Protein AF-H0AA67-F1 (afdb_monomer_lite)

Foldseek 3Di:
DDWDADVVVRWIWDWFDAAPDIDTATDPDPKDKWAFQDWDDDPLWIWTATPVGDIDIDNDDDDHLWMWIDDPDIDIFHQDAQFWWAFRYDNRTLFIWGFHAWADPDVDATWTFIDGPVDIDIDGSSRIGGQPPHDRHD

pLDDT: mean 93.45, std 5.54, range [49.12, 98.31]

Secondary structure (DSSP, 8-state):
--EEEETTTTEEEEEEEETTEEEEEE-S---EEEEEEEEEEETTEEEEEETTS-EEEESS---TTPEEEESSSEEEE---TT-EEEE-SSTTTT-EEEEEEEE--TTSPPEEEEEETTEEEEEEGGGEEE-TT-----

Radius of gyration: 15.52 Å; chains: 1; bounding box: 48×30×40 Å

Structure (mmCIF, N/CA/C/O backbone):
data_AF-H0AA67-F1
#
_entry.id   AF-H0AA67-F1
#
loop_
_atom_site.group_PDB
_atom_site.id
_atom_site.type_symbol
_atom_site.label_atom_id
_atom_site.label_alt_id
_atom_site.label_comp_id
_atom_site.label_asym_id
_atom_site.label_entity_id
_atom_site.label_seq_id
_atom_site.pdbx_PDB_ins_code
_atom_site.Cartn_x
_atom_site.Cartn_y
_atom_site.Cartn_z
_atom_site.occupancy
_atom_site.B_iso_or_equiv
_atom_site.auth_seq_id
_atom_site.auth_comp_id
_atom_site.auth_asym_id
_atom_site.auth_atom_id
_atom_site.pdbx_PDB_model_num
ATOM 1 N N . MET A 1 1 ? -4.175 -5.731 -1.028 1.00 88.19 1 MET A N 1
ATOM 2 C CA . MET A 1 1 ? -5.302 -5.713 -0.087 1.00 88.19 1 MET A CA 1
ATOM 3 C C . MET A 1 1 ? -6.383 -6.585 -0.653 1.00 88.19 1 MET A C 1
ATOM 5 O O . MET A 1 1 ? -6.593 -6.552 -1.864 1.00 88.19 1 MET A O 1
ATOM 9 N N . ASP A 1 2 ? -7.017 -7.363 0.208 1.00 90.75 2 ASP A N 1
ATOM 10 C CA . ASP A 1 2 ? -7.976 -8.362 -0.233 1.00 90.75 2 ASP A CA 1
ATOM 11 C C . ASP A 1 2 ? -9.382 -7.767 -0.295 1.00 90.75 2 ASP A C 1
ATOM 13 O O . ASP A 1 2 ? -9.757 -6.926 0.528 1.00 90.75 2 ASP A O 1
ATOM 17 N N . LEU A 1 3 ? -10.131 -8.227 -1.294 1.00 92.94 3 LEU A N 1
ATOM 18 C CA . LEU A 1 3 ? -11.557 -8.001 -1.456 1.00 92.94 3 LEU A CA 1
ATOM 19 C C . LEU A 1 3 ? -12.253 -9.345 -1.226 1.00 92.94 3 LEU A C 1
ATOM 21 O O . LEU A 1 3 ? -11.855 -10.357 -1.808 1.00 92.94 3 LEU A O 1
ATOM 25 N N . VAL A 1 4 ? -13.254 -9.361 -0.354 1.00 94.06 4 VAL A N 1
ATOM 26 C CA . VAL A 1 4 ? -14.056 -10.542 -0.032 1.00 94.06 4 VAL A CA 1
ATOM 27 C C . VAL A 1 4 ? -15.491 -10.269 -0.450 1.00 94.06 4 VAL A C 1
ATOM 29 O O . VAL A 1 4 ? -16.109 -9.345 0.065 1.00 94.06 4 VAL A O 1
ATOM 32 N N . GLU A 1 5 ? -16.014 -11.088 -1.355 1.00 93.94 5 GLU A N 1
ATOM 33 C CA . GLU A 1 5 ? -17.381 -10.981 -1.867 1.00 93.94 5 GLU A CA 1
ATOM 34 C C . GLU A 1 5 ? -18.244 -12.132 -1.335 1.00 93.94 5 GLU A C 1
ATOM 36 O O . GLU A 1 5 ? -17.854 -13.305 -1.386 1.00 93.94 5 GLU A O 1
ATOM 41 N N . ILE A 1 6 ? -19.442 -11.803 -0.854 1.00 94.75 6 ILE A N 1
ATOM 42 C CA . ILE A 1 6 ? -20.492 -12.759 -0.506 1.00 94.75 6 ILE A CA 1
ATOM 43 C C . ILE A 1 6 ? -21.529 -12.743 -1.630 1.00 94.75 6 ILE A C 1
ATOM 45 O O . ILE A 1 6 ? -22.500 -11.993 -1.614 1.00 94.75 6 ILE A O 1
ATOM 49 N N . THR A 1 7 ? -21.338 -13.618 -2.614 1.00 92.25 7 THR A N 1
ATOM 50 C CA . THR A 1 7 ? -22.166 -13.672 -3.837 1.00 92.25 7 THR A CA 1
ATOM 51 C C . THR A 1 7 ? -23.664 -13.874 -3.589 1.00 92.25 7 THR A C 1
ATOM 53 O O . THR A 1 7 ? -24.481 -13.420 -4.384 1.00 92.25 7 THR A O 1
ATOM 56 N N . GLU A 1 8 ? -24.054 -14.546 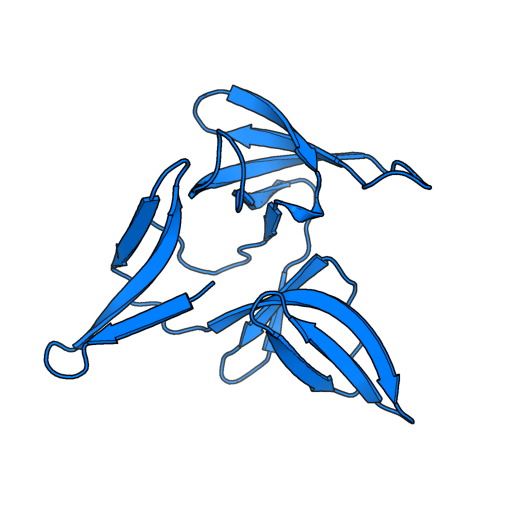-2.502 1.00 95.44 8 GLU A N 1
ATOM 57 C CA . GLU A 1 8 ? -25.471 -14.767 -2.175 1.00 95.44 8 GLU A CA 1
ATOM 58 C C . GLU A 1 8 ? -26.194 -13.482 -1.751 1.00 95.44 8 GLU A C 1
ATOM 60 O O . GLU A 1 8 ? -27.391 -13.342 -2.010 1.00 95.44 8 GLU A O 1
ATOM 65 N N . THR A 1 9 ? -25.483 -12.560 -1.100 1.00 93.88 9 THR A N 1
ATOM 66 C CA . THR A 1 9 ? -26.028 -11.280 -0.626 1.00 93.88 9 THR A CA 1
ATOM 67 C C . THR A 1 9 ? -25.628 -10.105 -1.514 1.00 93.88 9 THR A C 1
ATOM 69 O O . THR A 1 9 ? -26.276 -9.064 -1.458 1.00 93.88 9 THR A O 1
ATOM 72 N N . GLY A 1 10 ? -24.620 -10.284 -2.374 1.00 90.75 10 GLY A N 1
ATOM 73 C CA . GLY A 1 10 ? -24.045 -9.230 -3.208 1.00 90.75 10 GLY A CA 1
ATOM 74 C C . GLY A 1 10 ? -23.174 -8.243 -2.426 1.00 90.75 10 GLY A C 1
ATOM 75 O O . GLY A 1 10 ? -22.858 -7.181 -2.949 1.00 90.75 10 GLY A O 1
ATOM 76 N N . GLU A 1 11 ? -22.817 -8.566 -1.181 1.00 94.12 11 GLU A N 1
ATOM 77 C CA . GLU A 1 11 ? -22.006 -7.704 -0.319 1.00 94.12 11 GLU A CA 1
ATOM 78 C C . GLU A 1 11 ? -20.512 -7.914 -0.596 1.00 94.12 11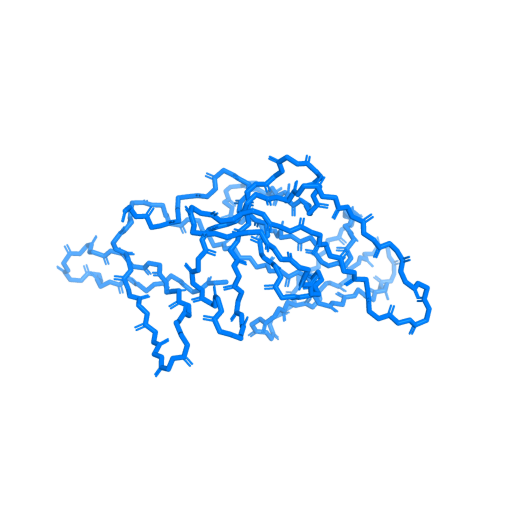 GLU A C 1
ATOM 80 O O . GLU A 1 11 ? -20.041 -9.052 -0.697 1.00 94.12 11 GLU A O 1
ATOM 85 N N . SER A 1 12 ? -19.759 -6.817 -0.650 1.00 94.81 12 SER A N 1
ATOM 86 C CA . SER A 1 12 ? -18.312 -6.811 -0.870 1.00 94.81 12 SER A CA 1
ATOM 87 C C . SER A 1 12 ? -17.604 -6.069 0.253 1.00 94.81 12 SER A C 1
ATOM 89 O O . SER A 1 12 ? -18.041 -5.009 0.695 1.00 94.81 12 SER A O 1
ATOM 91 N N . PHE A 1 13 ? -16.485 -6.627 0.711 1.00 94.50 13 PHE A N 1
ATOM 92 C CA . PHE A 1 13 ? -15.724 -6.100 1.837 1.00 94.50 13 PHE A CA 1
ATOM 93 C C . PHE A 1 13 ? -14.245 -5.974 1.499 1.00 94.50 13 PHE A C 1
ATOM 95 O O . PHE A 1 13 ? -13.601 -6.940 1.081 1.00 94.50 13 PHE A O 1
ATOM 102 N N . ARG A 1 14 ? -13.674 -4.803 1.769 1.00 93.62 14 ARG A N 1
ATOM 103 C CA . ARG A 1 14 ? -12.233 -4.564 1.730 1.00 93.62 14 ARG A CA 1
ATOM 104 C C . ARG A 1 14 ? -11.633 -4.869 3.094 1.00 93.62 14 ARG A C 1
ATOM 106 O O . ARG A 1 14 ? -12.086 -4.355 4.118 1.00 93.62 14 ARG A O 1
ATOM 113 N N . VAL A 1 15 ? -10.609 -5.716 3.108 1.00 93.31 15 VAL A N 1
ATOM 114 C CA . VAL A 1 15 ? -9.976 -6.174 4.349 1.00 93.31 15 VAL A CA 1
ATOM 115 C C . VAL A 1 15 ? -8.798 -5.271 4.697 1.00 93.31 15 VAL A C 1
ATOM 117 O O . VAL A 1 15 ? -7.814 -5.215 3.953 1.00 93.31 15 VAL A O 1
ATOM 120 N N . LEU A 1 16 ? -8.880 -4.597 5.846 1.00 91.44 16 LEU A N 1
ATOM 121 C CA . LEU A 1 16 ? -7.825 -3.732 6.375 1.00 91.44 16 LEU A CA 1
ATOM 122 C C . LEU A 1 16 ? -7.214 -4.325 7.654 1.00 91.44 16 LEU A C 1
ATOM 124 O O . LEU A 1 16 ? -7.935 -4.884 8.486 1.00 91.44 16 LEU A O 1
ATOM 128 N N . PRO A 1 17 ? -5.889 -4.217 7.846 1.00 90.38 17 PRO A N 1
ATOM 129 C CA . PRO A 1 17 ? -5.263 -4.633 9.092 1.00 90.38 17 PRO A CA 1
ATOM 130 C C . PRO A 1 17 ? -5.587 -3.651 10.220 1.00 90.38 17 PRO A C 1
ATOM 132 O O . PRO A 1 17 ? -5.625 -2.449 10.009 1.00 90.38 17 PRO A O 1
ATOM 135 N N . ARG A 1 18 ? -5.726 -4.151 11.444 1.00 88.19 18 ARG A N 1
ATOM 136 C CA . ARG A 1 18 ? -5.626 -3.389 12.693 1.00 88.19 18 ARG A CA 1
ATOM 137 C C . ARG A 1 18 ? -4.567 -4.022 13.585 1.00 88.19 18 ARG A C 1
ATOM 139 O O . ARG A 1 18 ? -4.144 -5.149 13.346 1.00 88.19 18 ARG A O 1
ATOM 146 N N . ALA A 1 19 ? -4.169 -3.304 14.637 1.00 81.06 19 ALA A N 1
ATOM 147 C CA . ALA A 1 19 ? -3.019 -3.675 15.463 1.00 81.06 19 ALA A CA 1
ATOM 148 C C . ALA A 1 19 ? -3.057 -5.136 15.958 1.00 81.06 19 ALA A C 1
ATOM 150 O O . ALA A 1 19 ? -2.009 -5.763 16.089 1.00 81.06 19 ALA A O 1
ATOM 151 N N . GLU A 1 20 ? -4.251 -5.681 16.211 1.00 85.31 20 GLU A N 1
ATOM 152 C CA . GLU A 1 20 ? -4.443 -7.055 16.695 1.00 85.31 20 GLU A CA 1
ATOM 153 C C . GLU A 1 20 ? -5.547 -7.822 15.940 1.00 85.31 20 GLU A C 1
ATOM 155 O O . GLU A 1 20 ? -5.957 -8.901 16.368 1.00 85.31 20 GLU A O 1
ATOM 160 N N . SER A 1 21 ? -6.067 -7.285 14.832 1.00 90.69 21 SER A N 1
ATOM 161 C CA . SER A 1 21 ? -7.224 -7.861 14.134 1.00 90.69 21 SER A CA 1
ATOM 162 C C . SER A 1 21 ? -7.261 -7.489 12.652 1.00 90.69 21 SER A C 1
ATOM 164 O O . SER A 1 21 ? -6.437 -6.723 12.167 1.00 90.69 21 SER A O 1
ATOM 166 N N . LEU A 1 22 ? -8.237 -8.032 11.927 1.00 92.44 22 LEU A N 1
ATOM 167 C CA . LEU A 1 22 ? -8.624 -7.557 10.601 1.00 92.44 22 LEU A CA 1
ATOM 168 C C . LEU A 1 22 ? -9.995 -6.893 10.709 1.00 92.44 22 LEU A C 1
ATOM 170 O O . LEU A 1 22 ? -10.847 -7.366 11.464 1.00 92.44 22 LEU A O 1
ATOM 174 N N . GLU A 1 23 ? -10.196 -5.818 9.962 1.00 92.50 23 GLU A N 1
ATOM 175 C CA . GLU A 1 23 ? -11.485 -5.148 9.820 1.00 92.50 23 GLU A CA 1
ATOM 176 C C . GLU A 1 23 ? -11.991 -5.294 8.390 1.00 92.50 23 GLU A C 1
ATOM 178 O O . GLU A 1 23 ? -11.221 -5.222 7.431 1.00 92.50 23 GLU A O 1
ATOM 183 N N . PHE A 1 24 ? -13.294 -5.524 8.271 1.00 93.75 24 PHE A N 1
ATOM 184 C CA . PHE A 1 24 ? -13.995 -5.694 7.008 1.00 93.75 24 PHE A CA 1
ATOM 185 C C . PHE A 1 24 ? -14.837 -4.446 6.788 1.00 93.75 24 PHE A C 1
ATOM 187 O O . PHE A 1 24 ? -15.789 -4.210 7.531 1.00 93.75 24 PHE A O 1
ATOM 194 N N . HIS A 1 25 ? -14.455 -3.647 5.799 1.00 92.31 25 HIS A N 1
ATOM 195 C CA . HIS A 1 25 ? -15.165 -2.429 5.423 1.00 92.31 25 HIS A CA 1
ATOM 196 C C . HIS A 1 25 ? -15.993 -2.716 4.184 1.00 92.31 25 HIS A C 1
ATOM 198 O O . HIS A 1 25 ? -15.435 -3.137 3.172 1.00 92.31 25 HIS A O 1
ATOM 204 N N . GLU A 1 26 ? -17.308 -2.534 4.273 1.00 93.75 26 GLU A N 1
ATOM 205 C CA . GLU A 1 26 ? -18.198 -2.670 3.119 1.00 93.75 26 GLU A CA 1
ATOM 206 C C . GLU A 1 26 ? -17.791 -1.667 2.030 1.00 93.75 26 GLU A C 1
ATOM 208 O O . GLU A 1 26 ? -17.395 -0.538 2.329 1.00 93.75 26 GLU A O 1
ATOM 213 N N . THR A 1 27 ? -17.817 -2.090 0.769 1.00 93.00 27 THR A N 1
ATOM 214 C CA . THR A 1 27 ? -17.398 -1.258 -0.361 1.00 93.00 27 THR A CA 1
ATOM 215 C C . THR A 1 27 ? -18.129 -1.660 -1.634 1.00 93.00 27 THR A C 1
ATOM 217 O O . THR A 1 27 ? -18.374 -2.843 -1.870 1.00 93.00 27 THR A O 1
ATOM 220 N N . GLU A 1 28 ? -18.446 -0.673 -2.469 1.00 92.56 28 GLU A N 1
ATOM 221 C CA . GLU A 1 28 ? -18.904 -0.897 -3.845 1.00 92.56 28 GLU A CA 1
ATOM 222 C C . GLU A 1 28 ? -17.717 -0.975 -4.830 1.00 92.56 28 GLU A C 1
ATOM 224 O O . GLU A 1 28 ? -17.892 -1.389 -5.974 1.00 92.56 28 GLU A O 1
ATOM 229 N N . ASP A 1 29 ? -16.503 -0.618 -4.388 1.00 92.44 29 ASP A N 1
ATOM 230 C CA . ASP A 1 29 ? -15.272 -0.666 -5.178 1.00 92.44 29 ASP A CA 1
ATOM 231 C C . ASP A 1 29 ? -14.696 -2.087 -5.242 1.00 92.44 29 ASP A C 1
ATOM 233 O O . ASP A 1 29 ? -13.984 -2.559 -4.342 1.00 92.44 29 ASP A O 1
ATOM 237 N N . ASP A 1 30 ? -14.963 -2.744 -6.366 1.00 90.88 30 ASP A N 1
ATOM 238 C CA . ASP A 1 30 ? -14.531 -4.100 -6.689 1.00 90.88 30 ASP A CA 1
ATOM 239 C C . ASP A 1 30 ? -13.093 -4.190 -7.235 1.00 90.88 30 ASP A C 1
ATOM 241 O O . ASP A 1 30 ? -12.579 -5.284 -7.503 1.00 90.88 30 ASP A O 1
ATOM 245 N N . ARG A 1 31 ? -12.387 -3.058 -7.364 1.00 93.88 31 ARG A N 1
ATOM 246 C CA . ARG A 1 31 ? -11.041 -3.039 -7.939 1.00 93.88 31 ARG A CA 1
ATOM 247 C C . ARG A 1 31 ? -10.041 -3.685 -7.001 1.00 93.88 31 ARG A C 1
ATOM 249 O O . ARG A 1 31 ? -9.902 -3.347 -5.814 1.00 93.88 31 ARG A O 1
ATOM 256 N N . ARG A 1 32 ? -9.240 -4.575 -7.578 1.00 93.31 32 ARG A N 1
ATOM 257 C CA . ARG A 1 32 ? -8.175 -5.272 -6.864 1.00 93.31 32 ARG A CA 1
ATOM 258 C C . ARG A 1 32 ? -6.920 -4.413 -6.809 1.00 93.31 32 ARG A C 1
ATOM 260 O O . ARG A 1 32 ? -6.441 -3.946 -7.836 1.00 93.31 32 ARG A O 1
ATOM 267 N N . ALA A 1 33 ? -6.328 -4.285 -5.625 1.00 94.88 33 ALA A N 1
ATOM 268 C CA . ALA A 1 33 ? -5.139 -3.465 -5.427 1.00 94.88 33 ALA A CA 1
ATOM 269 C C . ALA A 1 33 ? -3.982 -4.241 -4.796 1.00 94.88 33 ALA A C 1
ATOM 271 O O . ALA A 1 33 ? -4.114 -4.845 -3.721 1.00 94.88 33 ALA A O 1
ATOM 272 N N . VAL A 1 34 ? -2.813 -4.182 -5.435 1.00 95.75 34 VAL A N 1
ATOM 273 C CA . VAL A 1 34 ? -1.613 -4.910 -5.019 1.00 95.75 34 VAL A CA 1
ATOM 274 C C . VAL A 1 34 ? -0.361 -4.041 -5.042 1.00 95.75 34 VAL A C 1
ATOM 276 O O . VAL A 1 34 ? -0.033 -3.414 -6.036 1.00 95.75 34 VAL A O 1
ATOM 279 N N . LYS A 1 35 ? 0.381 -4.033 -3.934 1.00 96.25 35 LYS A N 1
ATOM 280 C CA . LYS A 1 35 ? 1.696 -3.388 -3.838 1.00 96.25 35 LYS A CA 1
ATOM 281 C C . LYS A 1 35 ? 2.802 -4.278 -4.402 1.00 96.25 35 LYS A C 1
ATOM 283 O O . LYS A 1 35 ? 2.886 -5.452 -4.019 1.00 96.25 35 LYS A O 1
ATOM 288 N N . ILE A 1 36 ? 3.659 -3.700 -5.241 1.00 97.31 36 ILE A N 1
ATOM 289 C CA . ILE A 1 36 ? 4.875 -4.318 -5.779 1.00 97.31 36 ILE A CA 1
ATOM 290 C C . ILE A 1 36 ? 5.927 -4.430 -4.674 1.00 97.31 36 ILE A C 1
ATOM 292 O O . ILE A 1 36 ? 6.315 -3.436 -4.060 1.00 97.31 36 ILE A O 1
ATOM 296 N N . THR A 1 37 ? 6.433 -5.641 -4.452 1.00 96.00 37 THR A N 1
ATOM 297 C CA . THR A 1 37 ? 7.503 -5.942 -3.485 1.00 96.00 37 THR A CA 1
ATOM 298 C C . THR A 1 37 ? 8.823 -6.316 -4.155 1.00 96.00 37 THR A C 1
ATOM 300 O O . THR A 1 37 ? 9.872 -6.255 -3.515 1.00 96.00 37 THR A O 1
ATOM 303 N N . GLY A 1 38 ? 8.802 -6.658 -5.445 1.00 96.62 38 GLY A N 1
ATOM 304 C CA . GLY A 1 38 ? 10.006 -6.942 -6.217 1.00 96.62 38 GLY A CA 1
ATOM 305 C C . GLY A 1 38 ? 9.782 -6.859 -7.723 1.00 96.62 38 GLY A C 1
ATOM 306 O O . GLY A 1 38 ? 8.659 -6.977 -8.206 1.00 96.62 38 GLY A O 1
ATOM 307 N N . LYS A 1 39 ? 10.880 -6.681 -8.460 1.00 96.81 39 LYS A N 1
ATOM 308 C CA . LYS A 1 39 ? 10.935 -6.624 -9.926 1.00 96.81 39 LYS A CA 1
ATOM 309 C C . LYS A 1 39 ? 12.069 -7.523 -10.412 1.00 96.81 39 LYS A 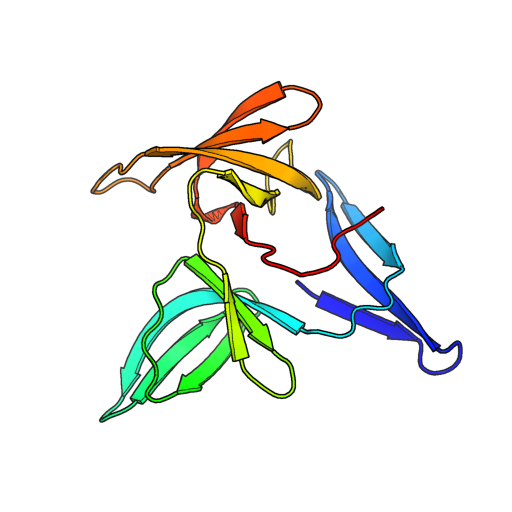C 1
ATOM 311 O O . LYS A 1 39 ? 13.172 -7.475 -9.866 1.00 96.81 39 LYS A O 1
ATOM 316 N N . ARG A 1 40 ? 11.825 -8.305 -11.463 1.00 96.50 40 ARG A N 1
ATOM 317 C CA . ARG A 1 40 ? 12.867 -9.002 -12.234 1.00 96.50 40 ARG A CA 1
ATOM 318 C C . ARG A 1 40 ? 12.608 -8.853 -13.729 1.00 96.50 40 ARG A C 1
ATOM 320 O O . ARG A 1 40 ? 11.466 -8.951 -14.163 1.00 96.50 40 ARG A O 1
ATOM 327 N N . ALA A 1 41 ? 13.662 -8.645 -14.510 1.00 96.06 41 ALA A N 1
ATOM 328 C CA . ALA A 1 41 ? 13.564 -8.611 -15.967 1.00 96.06 41 ALA A CA 1
ATOM 329 C C . ALA A 1 41 ? 13.503 -10.036 -16.542 1.00 96.06 41 ALA A C 1
ATOM 331 O O . ALA A 1 41 ? 14.223 -10.929 -16.085 1.00 96.06 41 ALA A O 1
ATOM 332 N N . GLU A 1 42 ? 12.668 -10.247 -17.558 1.00 94.25 42 GLU A N 1
ATOM 333 C CA . GLU A 1 42 ? 12.548 -11.504 -18.297 1.00 94.25 42 GLU A CA 1
ATOM 334 C C . GLU A 1 42 ? 12.335 -11.231 -19.799 1.00 94.25 42 GLU A C 1
ATOM 336 O O . GLU A 1 42 ? 11.212 -11.123 -20.300 1.00 94.25 42 GLU A O 1
ATOM 341 N N . GLY A 1 43 ? 13.447 -11.123 -20.535 1.00 94.00 43 GLY A N 1
ATOM 342 C CA . GLY A 1 43 ? 13.438 -10.746 -21.950 1.00 94.00 43 GLY A CA 1
ATOM 343 C C . GLY A 1 43 ? 13.028 -9.285 -22.129 1.00 94.00 43 GLY A C 1
ATOM 344 O O . GLY A 1 43 ? 13.601 -8.410 -21.489 1.00 94.00 43 GLY A O 1
ATOM 345 N N . GLU A 1 44 ? 12.034 -9.039 -22.982 1.00 94.12 44 GLU A N 1
ATOM 346 C CA . GLU A 1 44 ? 11.438 -7.708 -23.203 1.00 94.12 44 GLU A CA 1
ATOM 347 C C . GLU A 1 44 ? 10.392 -7.335 -22.139 1.00 94.12 44 GLU A C 1
ATOM 349 O O . GLU A 1 44 ? 9.844 -6.243 -22.177 1.00 94.12 44 GLU A O 1
ATOM 354 N N . ASN A 1 45 ? 10.095 -8.240 -21.200 1.00 96.12 45 ASN A N 1
ATOM 355 C CA . ASN A 1 45 ? 9.083 -8.021 -20.170 1.00 96.12 45 ASN A CA 1
ATOM 356 C C . ASN A 1 45 ? 9.719 -7.842 -18.790 1.00 96.12 45 ASN A C 1
ATOM 358 O O . ASN A 1 45 ? 10.804 -8.354 -18.499 1.00 96.12 45 ASN A O 1
ATOM 362 N N . ASN A 1 46 ? 8.960 -7.221 -17.901 1.00 96.75 46 ASN A N 1
ATOM 363 C CA . ASN A 1 46 ? 9.174 -7.197 -16.467 1.00 96.75 46 ASN A CA 1
ATOM 364 C C . ASN A 1 46 ? 8.229 -8.188 -15.776 1.00 96.75 46 ASN A C 1
ATOM 366 O O . ASN A 1 46 ? 7.084 -8.378 -16.186 1.00 96.75 46 ASN A O 1
ATOM 370 N N . ILE A 1 47 ? 8.712 -8.819 -14.707 1.00 97.62 47 ILE A N 1
ATOM 371 C CA . ILE A 1 47 ? 7.897 -9.614 -13.788 1.00 97.62 47 ILE A CA 1
ATOM 372 C C . ILE A 1 47 ? 7.945 -8.951 -12.421 1.00 97.62 47 ILE A C 1
ATOM 374 O O . ILE A 1 47 ? 9.006 -8.853 -11.797 1.00 97.62 47 ILE A O 1
ATOM 378 N N . TYR A 1 48 ? 6.776 -8.525 -11.967 1.00 98.00 48 TYR A N 1
ATOM 379 C CA . TYR A 1 48 ? 6.551 -7.886 -10.684 1.00 98.00 48 TYR A CA 1
ATOM 380 C C . TYR A 1 48 ? 5.996 -8.893 -9.691 1.00 98.00 48 TYR A C 1
ATOM 382 O O . TYR A 1 48 ? 5.011 -9.561 -9.989 1.00 98.00 48 TYR A O 1
ATOM 390 N N . SER A 1 49 ? 6.623 -8.999 -8.523 1.00 98.06 49 SER A N 1
ATOM 391 C CA . SER A 1 49 ? 6.105 -9.783 -7.401 1.00 98.06 49 SER A CA 1
ATOM 392 C C . SER A 1 49 ? 5.288 -8.885 -6.484 1.00 98.06 49 SER A C 1
ATOM 394 O O . SER A 1 49 ? 5.689 -7.755 -6.193 1.00 98.06 49 SER A O 1
ATOM 396 N N . PHE A 1 50 ? 4.149 -9.390 -6.024 1.00 96.81 50 PHE A N 1
ATOM 397 C CA . PHE A 1 50 ? 3.216 -8.660 -5.175 1.00 96.81 50 PHE A CA 1
ATOM 398 C C . PHE A 1 50 ? 3.262 -9.134 -3.723 1.00 96.81 50 PHE A C 1
ATOM 400 O O . PHE A 1 50 ? 3.683 -10.250 -3.417 1.00 96.81 50 PHE A O 1
ATOM 407 N N . HIS A 1 51 ? 2.794 -8.288 -2.802 1.00 93.50 51 HIS A N 1
ATOM 408 C CA . HIS A 1 51 ? 2.738 -8.615 -1.370 1.00 93.50 51 HIS A CA 1
ATOM 409 C C . HIS A 1 51 ? 1.842 -9.818 -1.031 1.00 93.50 51 HIS A C 1
ATOM 411 O O . HIS A 1 51 ? 2.039 -10.442 0.007 1.00 93.50 51 HIS A O 1
ATOM 417 N N . ASN A 1 52 ? 0.878 -10.148 -1.892 1.00 91.81 52 ASN A N 1
ATOM 418 C CA . ASN A 1 52 ? -0.016 -11.296 -1.7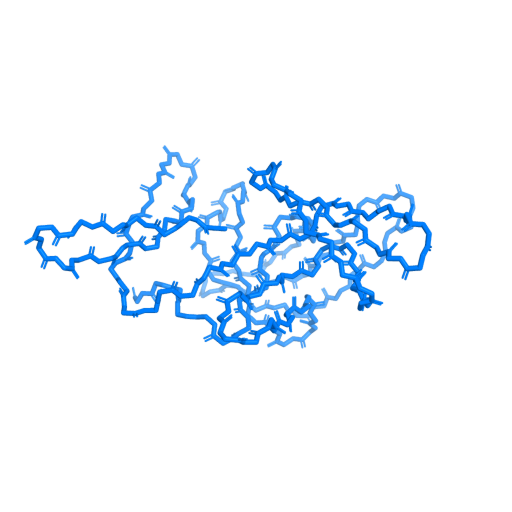31 1.00 91.81 52 ASN A CA 1
ATOM 419 C C . ASN A 1 52 ? 0.567 -12.604 -2.318 1.00 91.81 52 ASN A C 1
ATOM 421 O O . ASN A 1 52 ? -0.112 -13.626 -2.333 1.00 91.81 52 ASN A O 1
ATOM 425 N N . GLY A 1 53 ? 1.813 -12.581 -2.809 1.00 95.19 53 GLY A N 1
ATOM 426 C CA . GLY A 1 53 ? 2.516 -13.747 -3.355 1.00 95.19 53 GLY A CA 1
ATOM 427 C C . GLY A 1 53 ? 2.285 -14.013 -4.843 1.00 95.19 53 GLY A C 1
ATOM 428 O O . GLY A 1 53 ? 2.920 -14.907 -5.406 1.00 95.19 53 GLY A O 1
ATOM 429 N N . GLU A 1 54 ? 1.422 -13.244 -5.501 1.00 96.06 54 GLU A N 1
ATOM 430 C CA . GLU A 1 54 ? 1.228 -13.339 -6.945 1.00 96.06 54 GLU A CA 1
ATOM 431 C C . GLU A 1 54 ? 2.330 -12.622 -7.732 1.00 96.06 54 GLU A C 1
ATOM 433 O O . GLU A 1 54 ? 3.130 -11.857 -7.187 1.00 96.06 54 GLU A O 1
ATOM 438 N N . ASN A 1 55 ? 2.351 -12.867 -9.045 1.00 97.00 55 ASN A N 1
ATOM 439 C CA . ASN A 1 55 ? 3.219 -12.156 -9.971 1.00 97.00 55 ASN A CA 1
ATOM 440 C C . ASN A 1 55 ? 2.423 -11.587 -11.147 1.00 97.00 55 ASN A C 1
ATOM 442 O O . ASN A 1 55 ? 1.465 -12.207 -11.607 1.00 97.00 55 ASN A O 1
ATOM 446 N N . TYR A 1 56 ? 2.892 -10.467 -11.686 1.00 96.38 56 TYR A N 1
ATOM 447 C CA . TYR A 1 56 ? 2.346 -9.823 -12.877 1.00 96.38 56 TYR A CA 1
ATOM 448 C C . TYR A 1 56 ? 3.440 -9.608 -13.915 1.00 96.38 56 TYR A C 1
ATOM 450 O O . TYR A 1 56 ? 4.540 -9.164 -13.583 1.00 96.38 56 TYR A O 1
ATOM 458 N N . ARG A 1 57 ? 3.147 -9.958 -15.168 1.00 96.81 57 ARG A N 1
ATOM 459 C CA . ARG A 1 57 ? 4.065 -9.827 -16.301 1.00 96.81 57 ARG A CA 1
ATOM 460 C C . ARG A 1 57 ? 3.543 -8.746 -17.238 1.00 96.81 57 ARG A C 1
ATOM 462 O O . ARG A 1 57 ? 2.413 -8.858 -17.694 1.00 96.81 57 ARG A O 1
ATOM 469 N N . THR A 1 58 ? 4.380 -7.766 -17.546 1.00 96.00 58 THR A N 1
ATOM 470 C CA . THR A 1 58 ? 4.066 -6.663 -18.467 1.00 96.00 58 THR A CA 1
ATOM 471 C C . THR A 1 58 ? 5.352 -6.120 -19.094 1.00 96.00 58 THR A C 1
ATOM 473 O O . THR A 1 58 ? 6.432 -6.303 -18.530 1.00 96.00 58 THR A O 1
ATOM 476 N N . ASP A 1 59 ? 5.266 -5.484 -20.257 1.00 95.31 59 ASP A N 1
ATOM 477 C CA . ASP A 1 59 ? 6.336 -4.683 -20.863 1.00 95.31 59 ASP A CA 1
ATOM 478 C C . ASP A 1 59 ? 6.407 -3.253 -20.293 1.00 95.31 59 ASP A C 1
ATOM 480 O O . ASP A 1 59 ? 7.407 -2.562 -20.487 1.00 95.31 59 ASP A O 1
ATOM 484 N N . GLU A 1 60 ? 5.403 -2.837 -19.516 1.00 95.38 60 GLU A N 1
ATOM 485 C CA . GLU A 1 60 ? 5.418 -1.575 -18.775 1.00 95.38 60 GLU A CA 1
ATOM 486 C C . GLU A 1 60 ? 6.466 -1.558 -17.649 1.00 95.38 60 GLU A C 1
ATOM 488 O O . GLU A 1 60 ? 6.911 -2.593 -17.131 1.00 95.38 60 GLU A O 1
ATOM 493 N N . GLU A 1 61 ? 6.857 -0.345 -17.251 1.00 94.94 61 GLU A N 1
ATOM 494 C CA . GLU A 1 61 ? 7.838 -0.105 -16.199 1.00 94.94 61 GLU A CA 1
ATOM 495 C C . GLU A 1 61 ? 7.210 0.570 -14.975 1.00 94.94 61 GLU A C 1
ATOM 497 O O . GLU A 1 61 ? 6.810 1.727 -15.006 1.00 94.94 61 GLU A O 1
ATOM 502 N N . TYR A 1 62 ? 7.222 -0.164 -13.867 1.00 96.19 62 TYR A N 1
ATOM 503 C CA . TYR A 1 62 ? 6.910 0.306 -12.520 1.00 96.19 62 TYR A CA 1
ATOM 504 C C . TYR A 1 62 ? 8.095 0.146 -11.562 1.00 96.19 62 TYR A C 1
ATOM 506 O O . TYR A 1 62 ? 8.988 -0.696 -11.772 1.00 96.19 62 TYR A O 1
ATOM 514 N N . SER A 1 63 ? 8.044 0.917 -10.477 1.00 93.88 63 SER A N 1
ATOM 515 C CA . SER A 1 63 ? 8.968 0.875 -9.344 1.00 93.88 63 SER A CA 1
ATOM 516 C C . SER A 1 63 ? 8.511 -0.119 -8.269 1.00 93.88 63 SER A C 1
ATOM 518 O O . SER A 1 63 ? 7.335 -0.461 -8.145 1.00 93.88 63 SER A O 1
ATOM 520 N N . THR A 1 64 ? 9.447 -0.603 -7.449 1.00 94.12 64 THR A N 1
ATOM 521 C CA . THR A 1 64 ? 9.084 -1.324 -6.219 1.00 94.12 64 THR A CA 1
ATOM 522 C C . THR A 1 64 ? 8.437 -0.350 -5.240 1.00 94.12 64 THR A C 1
ATOM 524 O O . THR A 1 64 ? 8.907 0.772 -5.092 1.00 94.12 64 THR A O 1
ATOM 527 N N . GLY A 1 65 ? 7.394 -0.783 -4.535 1.00 94.12 65 GLY A N 1
ATOM 528 C CA . GLY A 1 65 ? 6.640 0.064 -3.613 1.00 94.12 65 GLY A CA 1
ATOM 529 C C . GLY A 1 65 ? 5.385 0.683 -4.226 1.00 94.12 65 GLY A C 1
ATOM 530 O O . GLY A 1 65 ? 4.466 0.990 -3.472 1.00 94.12 65 GLY A O 1
ATOM 531 N N . THR A 1 66 ? 5.305 0.774 -5.555 1.00 96.31 66 THR A N 1
ATOM 532 C CA . THR A 1 66 ? 4.106 1.197 -6.287 1.00 96.31 66 THR A CA 1
ATOM 533 C C . THR A 1 66 ? 2.946 0.229 -6.036 1.00 96.31 66 THR A C 1
ATOM 535 O O . THR A 1 66 ? 3.120 -0.996 -6.031 1.00 96.31 66 THR A O 1
ATOM 538 N N . THR A 1 67 ? 1.750 0.776 -5.840 1.00 97.12 67 THR A N 1
ATOM 539 C CA . THR A 1 67 ? 0.489 0.034 -5.849 1.00 97.12 67 THR A CA 1
ATOM 540 C C . THR A 1 67 ? -0.035 -0.040 -7.277 1.00 97.12 67 THR A C 1
ATOM 542 O O . THR A 1 67 ? -0.151 0.979 -7.946 1.00 97.12 67 THR A O 1
ATOM 545 N N . LEU A 1 68 ? -0.384 -1.238 -7.739 1.00 96.81 68 LEU A N 1
ATOM 546 C CA . LEU A 1 68 ? -1.134 -1.450 -8.971 1.00 96.81 68 LEU A CA 1
ATOM 547 C C . LEU A 1 68 ? -2.600 -1.720 -8.642 1.00 96.81 68 LEU A C 1
ATOM 549 O O . LEU A 1 68 ? -2.909 -2.557 -7.789 1.00 96.81 68 LEU A O 1
ATOM 553 N N . ILE A 1 69 ? -3.485 -1.013 -9.333 1.00 95.69 69 ILE A N 1
ATOM 554 C CA . ILE A 1 69 ? -4.936 -1.092 -9.204 1.00 95.69 69 ILE A CA 1
ATOM 555 C C . ILE A 1 69 ? -5.466 -1.681 -10.505 1.00 95.69 69 ILE A C 1
ATOM 557 O O . ILE A 1 69 ? -5.327 -1.088 -11.575 1.00 95.69 69 ILE A O 1
ATOM 561 N N . PHE A 1 70 ? -6.038 -2.872 -10.406 1.00 94.06 70 PHE A N 1
ATOM 562 C CA . PHE A 1 70 ? -6.516 -3.647 -11.538 1.00 94.06 70 PHE A CA 1
ATOM 563 C C . PHE A 1 70 ? -8.003 -3.384 -11.768 1.00 94.06 70 PHE A C 1
ATOM 565 O O . PHE A 1 70 ? -8.823 -3.621 -10.879 1.00 94.06 70 PHE A O 1
ATOM 572 N N . ASN A 1 71 ? -8.316 -2.927 -12.979 1.00 88.81 71 ASN A N 1
ATOM 573 C CA . ASN A 1 71 ? -9.653 -2.871 -13.564 1.00 88.81 71 ASN A CA 1
ATOM 574 C C . ASN A 1 71 ? -9.547 -3.255 -15.064 1.00 88.81 71 ASN A C 1
ATOM 576 O O . ASN A 1 71 ? -8.637 -4.009 -15.418 1.00 88.81 71 ASN A O 1
ATOM 580 N N . ASP A 1 72 ? -10.406 -2.724 -15.945 1.00 88.38 72 ASP A N 1
ATOM 581 C CA . ASP A 1 72 ? -10.266 -2.824 -17.412 1.00 88.38 72 ASP A CA 1
ATOM 582 C C . ASP A 1 72 ? -8.868 -2.396 -17.907 1.00 88.38 72 ASP A C 1
ATOM 584 O O . ASP A 1 72 ? -8.315 -2.995 -18.829 1.00 88.38 72 ASP A O 1
ATOM 588 N N . GLU A 1 73 ? -8.281 -1.384 -17.258 1.00 90.19 73 GLU A N 1
ATOM 589 C CA . GLU A 1 73 ? -6.897 -0.934 -17.437 1.00 90.19 73 GLU A CA 1
ATOM 590 C C . GLU A 1 73 ? -6.170 -0.932 -16.082 1.00 90.19 73 GLU A C 1
ATOM 592 O O . GLU A 1 73 ? -6.776 -0.679 -15.034 1.00 90.19 73 GLU A O 1
ATOM 597 N N . VAL A 1 74 ? -4.861 -1.209 -16.087 1.00 94.12 74 VAL A N 1
ATOM 598 C CA . VAL A 1 74 ? -4.040 -1.193 -14.867 1.00 94.12 74 VAL A CA 1
ATOM 599 C C . VAL A 1 74 ? -3.602 0.237 -14.571 1.00 94.12 74 VAL A C 1
ATOM 601 O O . VAL A 1 74 ? -2.898 0.856 -15.364 1.00 94.12 74 VAL A O 1
ATOM 604 N N . LYS A 1 75 ? -3.995 0.760 -13.408 1.00 95.19 75 LYS A N 1
ATOM 605 C CA . LYS A 1 75 ? -3.514 2.048 -12.892 1.00 95.19 75 LYS A CA 1
ATOM 606 C C . LYS A 1 75 ? -2.403 1.828 -11.871 1.00 95.19 75 LYS A C 1
ATOM 608 O O . LYS A 1 75 ? -2.401 0.828 -11.155 1.00 95.19 75 LYS A O 1
ATOM 613 N N . SER A 1 76 ? -1.496 2.791 -11.750 1.00 95.56 76 SER A N 1
ATOM 614 C CA . SER A 1 76 ? -0.449 2.799 -10.727 1.00 95.56 76 SER A CA 1
ATOM 615 C C . SER A 1 76 ? -0.615 3.978 -9.771 1.00 95.56 76 SER A C 1
ATOM 617 O O . SER A 1 76 ? -0.851 5.096 -10.220 1.00 95.56 76 SER A O 1
ATOM 619 N N . ALA A 1 77 ? -0.415 3.736 -8.478 1.00 96.25 77 ALA A N 1
ATOM 620 C CA . ALA A 1 77 ? -0.316 4.755 -7.440 1.00 96.25 77 ALA A CA 1
ATOM 621 C C . ALA A 1 77 ? 1.035 4.618 -6.726 1.00 96.25 77 ALA A C 1
ATOM 623 O O . ALA A 1 77 ? 1.393 3.541 -6.238 1.00 96.25 77 ALA A O 1
ATOM 624 N N . GLU A 1 78 ? 1.806 5.697 -6.693 1.00 95.56 78 GLU A N 1
ATOM 625 C CA . GLU A 1 78 ? 3.109 5.752 -6.030 1.00 95.56 78 GLU A CA 1
ATOM 626 C C . GLU A 1 78 ? 2.993 6.492 -4.700 1.00 95.56 78 GLU A C 1
ATOM 628 O O . GLU A 1 78 ? 2.089 7.294 -4.495 1.00 95.56 78 GLU A O 1
ATOM 633 N N . ILE A 1 79 ? 3.912 6.214 -3.778 1.00 95.25 79 ILE A N 1
ATOM 634 C CA . ILE A 1 79 ? 4.007 6.988 -2.541 1.00 95.25 79 ILE A CA 1
ATOM 635 C C . ILE A 1 79 ? 4.698 8.309 -2.895 1.00 95.25 79 ILE A C 1
ATOM 637 O O . ILE A 1 79 ? 5.871 8.301 -3.273 1.00 95.25 79 ILE A O 1
ATOM 641 N N . ALA A 1 80 ? 3.984 9.422 -2.757 1.00 95.50 80 ALA A N 1
ATOM 642 C CA . ALA A 1 80 ? 4.489 10.774 -2.978 1.00 95.50 80 ALA A CA 1
ATOM 643 C C . ALA A 1 80 ? 3.977 11.729 -1.890 1.00 95.50 80 ALA A C 1
ATOM 645 O O . ALA A 1 80 ? 3.024 11.412 -1.186 1.00 95.50 80 ALA A O 1
ATOM 646 N N . GLU A 1 81 ? 4.625 12.882 -1.732 1.00 96.88 81 GLU A N 1
ATOM 647 C CA . GLU A 1 81 ? 4.164 13.927 -0.807 1.00 96.88 81 GLU A CA 1
ATOM 648 C C . GLU A 1 81 ? 2.760 14.414 -1.198 1.00 96.88 81 GLU A C 1
ATOM 650 O O . GLU A 1 81 ? 2.487 14.668 -2.372 1.00 96.88 81 GLU A O 1
ATOM 655 N N . GLY A 1 82 ? 1.877 14.539 -0.209 1.00 95.75 82 GLY A N 1
ATOM 656 C CA . GLY A 1 82 ? 0.462 14.867 -0.366 1.00 95.75 82 GLY A CA 1
ATOM 657 C C . GLY A 1 82 ? -0.447 13.677 -0.689 1.00 95.75 82 GLY A C 1
ATOM 658 O O . GLY A 1 82 ? -1.662 13.856 -0.705 1.00 95.75 82 GLY A O 1
ATOM 659 N N . GLU A 1 83 ? 0.097 12.480 -0.929 1.00 94.75 83 GLU A N 1
ATOM 660 C CA . GLU A 1 83 ? -0.715 11.299 -1.242 1.00 94.75 83 GLU A CA 1
ATOM 661 C C . GLU A 1 83 ? -1.284 10.638 0.016 1.00 94.75 83 GLU A C 1
ATOM 663 O O . GLU A 1 83 ? -0.608 10.509 1.045 1.00 94.75 83 GLU A O 1
ATOM 668 N N . GLU A 1 84 ? -2.517 10.146 -0.104 1.00 95.00 84 GLU A N 1
ATOM 669 C CA . GLU A 1 84 ? -3.156 9.320 0.915 1.00 95.00 84 GLU A CA 1
ATOM 670 C C . GLU A 1 84 ? -2.655 7.873 0.844 1.00 95.00 84 GLU A C 1
ATOM 672 O O . GLU A 1 84 ? -2.469 7.258 -0.214 1.00 95.00 84 GLU A O 1
ATOM 677 N N . THR A 1 85 ? -2.416 7.303 2.020 1.00 95.88 85 THR A N 1
ATOM 678 C CA . THR A 1 85 ? -1.892 5.951 2.170 1.00 95.88 85 THR A CA 1
ATOM 679 C C . THR A 1 85 ? -2.559 5.227 3.327 1.00 95.88 85 THR A C 1
ATOM 681 O O . THR A 1 85 ? -3.002 5.839 4.294 1.00 95.88 85 THR A O 1
ATOM 684 N N . ILE A 1 86 ? -2.578 3.897 3.268 1.00 94.94 86 ILE A N 1
ATOM 685 C CA . ILE A 1 86 ? -2.949 3.054 4.409 1.00 94.94 86 ILE A CA 1
ATOM 686 C C . ILE A 1 86 ? -1.695 2.491 5.051 1.00 94.94 86 ILE A C 1
ATOM 688 O O . ILE A 1 86 ? -0.802 1.967 4.377 1.00 94.94 86 ILE A O 1
ATOM 692 N N . ILE A 1 87 ? -1.658 2.526 6.377 1.00 94.88 87 ILE A N 1
ATOM 693 C CA . ILE A 1 87 ? -0.600 1.890 7.152 1.00 94.88 87 ILE A CA 1
ATOM 694 C C . ILE A 1 87 ? -0.911 0.398 7.290 1.00 94.88 87 ILE A C 1
ATOM 696 O O . ILE A 1 87 ? -1.928 0.008 7.855 1.00 94.88 87 ILE A O 1
ATOM 700 N N . LEU A 1 88 ? -0.026 -0.463 6.795 1.00 92.25 88 LEU A N 1
ATOM 701 C CA . LEU A 1 88 ? -0.256 -1.911 6.749 1.00 92.25 88 LEU A CA 1
ATOM 702 C C . LEU A 1 88 ? 0.143 -2.653 8.030 1.00 92.25 88 LEU A C 1
ATOM 704 O O . LEU A 1 88 ? -0.267 -3.793 8.223 1.00 92.25 88 LEU A O 1
ATOM 708 N N . ASP A 1 89 ? 0.990 -2.062 8.872 1.00 91.00 89 ASP A N 1
ATOM 709 C CA . ASP A 1 89 ? 1.617 -2.770 9.992 1.00 91.00 89 ASP A CA 1
ATOM 710 C C . ASP A 1 89 ? 2.026 -1.814 11.123 1.00 91.00 89 ASP A C 1
ATOM 712 O O . ASP A 1 89 ? 2.233 -0.616 10.919 1.00 91.00 89 ASP A O 1
ATOM 716 N N . GLY A 1 90 ? 2.198 -2.367 12.321 1.00 89.31 90 GLY A N 1
ATOM 717 C CA . GLY A 1 90 ? 2.570 -1.650 13.533 1.00 89.31 90 GLY A CA 1
ATOM 718 C C . GLY A 1 90 ? 1.381 -1.028 14.266 1.00 89.31 90 GLY A C 1
ATOM 719 O O . GLY A 1 90 ? 0.219 -1.259 13.952 1.00 89.31 90 GLY A O 1
ATOM 720 N N . LYS A 1 91 ? 1.676 -0.203 15.275 1.00 89.62 91 LYS A N 1
ATOM 721 C CA . LYS A 1 91 ? 0.667 0.393 16.173 1.00 89.62 91 LYS A CA 1
ATOM 722 C C . LYS A 1 91 ? -0.414 1.209 15.441 1.00 89.62 91 LYS A C 1
ATOM 724 O O . LYS A 1 91 ? -1.513 1.368 15.962 1.00 89.62 91 LYS A O 1
ATOM 729 N N . HIS A 1 92 ? -0.086 1.745 14.268 1.00 92.19 92 HIS A N 1
ATOM 730 C CA . HIS A 1 92 ? -0.969 2.593 13.468 1.00 92.19 92 HIS A CA 1
ATOM 731 C C . HIS A 1 92 ? -1.596 1.847 12.277 1.00 92.19 92 HIS A C 1
ATOM 733 O O . HIS A 1 92 ? -2.198 2.491 11.427 1.00 92.19 92 HIS A O 1
ATOM 739 N N . SER A 1 93 ? -1.472 0.515 12.200 1.00 92.88 93 SER A N 1
ATOM 740 C CA . SER A 1 93 ? -2.044 -0.273 11.102 1.00 92.88 93 SER A CA 1
ATOM 741 C C . SER A 1 93 ? -3.550 -0.047 10.950 1.00 92.88 93 SER A C 1
ATOM 743 O O . SER A 1 93 ? -4.266 -0.025 11.957 1.00 92.88 93 SER A O 1
ATOM 745 N N . GLY A 1 94 ? -4.003 0.078 9.706 1.00 91.25 94 GLY A N 1
ATOM 746 C CA . GLY A 1 94 ? -5.393 0.324 9.328 1.00 91.25 94 GLY A CA 1
ATOM 747 C C . GLY A 1 94 ? -5.764 1.793 9.235 1.00 91.25 94 GLY A C 1
ATOM 748 O O . GLY A 1 94 ? -6.830 2.104 8.719 1.00 91.25 94 GLY A O 1
ATOM 749 N N . LYS A 1 95 ? -4.908 2.697 9.720 1.00 92.62 95 LYS A N 1
ATOM 750 C CA . LYS A 1 95 ? -5.154 4.135 9.617 1.00 92.62 95 LYS A CA 1
ATOM 751 C C . LYS A 1 95 ? -4.819 4.642 8.223 1.00 92.62 95 LYS A C 1
ATOM 753 O O . LYS A 1 95 ? -3.826 4.207 7.629 1.00 92.62 95 LYS A O 1
ATOM 758 N N . ILE A 1 96 ? -5.635 5.586 7.770 1.00 93.75 96 ILE A N 1
ATOM 759 C CA . ILE A 1 96 ? -5.343 6.446 6.629 1.00 93.75 96 ILE A CA 1
ATOM 760 C C . ILE A 1 96 ? -4.368 7.522 7.107 1.00 93.75 96 ILE A C 1
ATOM 762 O O . ILE A 1 96 ? -4.492 8.029 8.226 1.00 93.75 96 ILE A O 1
ATOM 766 N N . ALA A 1 97 ? -3.362 7.804 6.291 1.00 95.94 97 ALA A N 1
ATOM 767 C CA . ALA A 1 97 ? -2.355 8.808 6.568 1.00 95.94 97 ALA A CA 1
ATOM 768 C C . ALA A 1 97 ? -1.955 9.544 5.287 1.00 95.94 97 ALA A C 1
ATOM 770 O O . ALA A 1 97 ? -1.767 8.907 4.246 1.00 95.94 97 ALA A O 1
ATOM 771 N N . THR A 1 98 ? -1.753 10.852 5.394 1.00 97.25 98 THR A N 1
ATOM 772 C CA . THR A 1 98 ? -1.177 11.688 4.338 1.00 97.25 98 THR A CA 1
ATOM 773 C C . THR A 1 98 ? 0.339 11.673 4.456 1.00 97.25 98 THR A C 1
ATOM 775 O O . THR A 1 98 ? 0.891 11.743 5.556 1.00 97.25 98 THR A O 1
ATOM 778 N N . VAL A 1 99 ? 1.037 11.538 3.333 1.00 98.06 99 VAL A N 1
ATOM 779 C CA . VAL A 1 99 ? 2.501 11.602 3.300 1.00 98.06 99 VAL A CA 1
ATOM 780 C C . VAL A 1 99 ? 2.951 13.058 3.280 1.00 98.06 99 VAL A C 1
ATOM 782 O O . VAL A 1 99 ? 2.732 13.755 2.297 1.00 98.06 99 VAL A O 1
ATOM 785 N N . GLU A 1 100 ? 3.649 13.499 4.319 1.00 98.31 100 GLU A N 1
ATOM 786 C CA . GLU A 1 100 ? 4.138 14.880 4.417 1.00 98.31 100 GLU A CA 1
ATOM 787 C C . GLU A 1 100 ? 5.523 15.047 3.785 1.00 98.31 100 GLU A C 1
ATOM 789 O O . GLU A 1 100 ? 5.791 16.029 3.100 1.00 98.31 100 GLU A O 1
ATOM 794 N N . GLU A 1 101 ? 6.420 14.082 4.008 1.00 98.12 101 GLU A N 1
ATOM 795 C CA . GLU A 1 101 ? 7.808 14.173 3.543 1.00 98.12 101 GLU A CA 1
ATOM 796 C C . GLU A 1 101 ? 8.412 12.784 3.313 1.00 98.12 101 GLU A C 1
ATOM 798 O O . GLU A 1 101 ? 8.241 11.872 4.132 1.00 98.12 101 GLU A O 1
ATOM 803 N N . LEU A 1 102 ? 9.172 12.623 2.224 1.00 97.44 102 LEU A N 1
ATOM 804 C CA . LEU A 1 102 ? 9.892 11.386 1.909 1.00 97.44 102 LEU A CA 1
ATOM 805 C C . LEU A 1 102 ? 11.375 11.459 2.285 1.00 97.44 102 LEU A C 1
ATOM 807 O O . LEU A 1 102 ? 12.117 12.345 1.868 1.00 97.44 102 LEU A O 1
ATOM 811 N N . HIS A 1 103 ? 11.852 10.430 2.988 1.00 96.56 103 HIS A N 1
ATOM 812 C CA . HIS A 1 103 ? 13.224 10.345 3.486 1.00 96.56 103 HIS A CA 1
ATOM 813 C C . HIS A 1 103 ? 13.987 9.187 2.849 1.00 96.56 103 HIS A C 1
ATOM 815 O O . HIS A 1 103 ? 13.855 8.031 3.261 1.00 96.56 103 HIS A O 1
ATOM 821 N N . GLY A 1 104 ? 14.864 9.505 1.895 1.00 94.06 104 GLY A N 1
ATOM 822 C CA . GLY A 1 104 ? 15.824 8.546 1.347 1.00 94.06 104 GLY A CA 1
ATOM 823 C C . GLY A 1 104 ? 16.912 8.194 2.368 1.00 94.06 104 GLY A C 1
ATOM 824 O O . GLY A 1 104 ? 17.644 9.069 2.837 1.00 94.06 104 GLY A O 1
ATOM 825 N N . ARG A 1 105 ? 17.055 6.912 2.722 1.00 90.81 105 ARG A N 1
ATOM 826 C CA . ARG A 1 105 ? 18.008 6.440 3.749 1.00 90.81 105 ARG A CA 1
ATOM 827 C C . ARG A 1 105 ? 19.144 5.572 3.186 1.00 90.81 105 ARG A C 1
ATOM 829 O O . ARG A 1 105 ? 19.955 5.030 3.949 1.00 90.81 105 ARG A O 1
ATOM 836 N N . GLY A 1 106 ? 19.261 5.481 1.861 1.00 89.25 106 GLY A N 1
ATOM 837 C CA . GLY A 1 106 ? 20.374 4.833 1.166 1.00 89.25 106 GLY A CA 1
ATOM 838 C C . GLY A 1 106 ? 20.416 3.323 1.408 1.00 89.25 106 GLY A C 1
ATOM 839 O O . GLY A 1 106 ? 19.632 2.579 0.840 1.00 89.25 106 GLY A O 1
ATOM 840 N N . MET A 1 107 ? 21.354 2.848 2.239 1.00 87.62 107 MET A N 1
ATOM 841 C CA . MET A 1 107 ? 21.446 1.415 2.582 1.00 87.62 107 MET A CA 1
ATOM 842 C C . MET A 1 107 ? 20.405 0.966 3.617 1.00 87.62 107 MET A C 1
ATOM 844 O O . MET A 1 107 ? 20.250 -0.232 3.855 1.00 87.62 107 MET A O 1
ATOM 848 N N . ARG A 1 108 ? 19.747 1.908 4.298 1.00 89.81 108 ARG A N 1
ATOM 8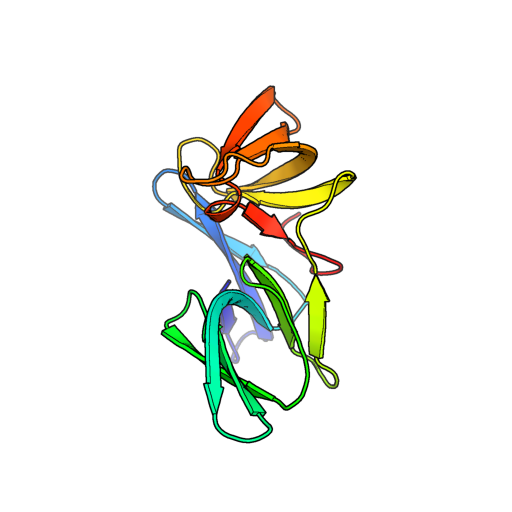49 C CA . ARG A 1 108 ? 18.637 1.616 5.210 1.00 89.81 108 ARG A CA 1
ATOM 850 C C . ARG A 1 108 ? 17.321 1.738 4.452 1.00 89.81 108 ARG A C 1
ATOM 852 O O . ARG A 1 108 ? 17.270 2.392 3.421 1.00 89.81 108 ARG A O 1
ATOM 859 N N . SER A 1 109 ? 16.269 1.132 4.995 1.00 90.44 109 SER A N 1
ATOM 860 C CA . SER A 1 109 ? 14.916 1.299 4.466 1.00 90.44 109 SER A CA 1
ATOM 861 C C . SER A 1 109 ? 14.525 2.771 4.457 1.00 90.44 109 SER A C 1
ATOM 863 O O . SER A 1 109 ? 14.691 3.448 5.475 1.00 90.44 109 SER A O 1
ATOM 865 N N . ASP A 1 110 ? 13.993 3.223 3.328 1.00 95.31 110 ASP A N 1
ATOM 866 C CA . ASP A 1 110 ? 13.447 4.564 3.197 1.00 95.31 110 ASP A CA 1
ATOM 867 C C . ASP A 1 110 ? 12.256 4.750 4.139 1.00 95.31 110 ASP A C 1
ATOM 869 O O . ASP A 1 110 ? 11.498 3.815 4.443 1.00 95.31 110 ASP A O 1
ATOM 873 N N . THR A 1 111 ? 12.123 5.971 4.639 1.00 97.25 111 THR A N 1
ATOM 874 C CA . THR A 1 111 ? 11.067 6.356 5.572 1.00 97.25 111 THR A CA 1
ATOM 875 C C . THR A 1 111 ? 10.256 7.516 5.011 1.00 97.25 111 THR A C 1
ATOM 877 O O . THR A 1 111 ? 10.604 8.099 3.985 1.00 97.25 111 THR A O 1
ATOM 880 N N . ALA A 1 112 ? 9.122 7.790 5.636 1.00 97.81 112 ALA A N 1
ATOM 881 C CA . ALA A 1 112 ? 8.263 8.920 5.347 1.00 97.81 112 ALA A CA 1
ATOM 882 C C . ALA A 1 112 ? 7.749 9.491 6.668 1.00 97.81 112 ALA A C 1
ATOM 884 O O . ALA A 1 112 ? 7.461 8.729 7.598 1.00 97.81 112 ALA A O 1
ATOM 885 N N . THR A 1 113 ? 7.643 10.811 6.740 1.00 98.25 113 THR A N 1
ATOM 886 C CA . THR A 1 113 ? 6.809 11.471 7.744 1.00 98.25 113 THR A CA 1
ATOM 887 C C . THR A 1 113 ? 5.374 11.399 7.247 1.00 98.25 113 THR A C 1
ATOM 889 O O . THR A 1 113 ? 5.113 11.746 6.095 1.00 98.25 113 THR A O 1
ATOM 892 N N . VAL A 1 114 ? 4.461 10.914 8.084 1.00 98.25 114 VAL A N 1
ATOM 893 C CA . VAL A 1 114 ? 3.038 10.825 7.747 1.00 98.25 114 VAL A CA 1
ATOM 894 C C . VAL A 1 114 ? 2.186 11.486 8.819 1.00 98.25 114 VAL A C 1
ATOM 896 O O . VAL A 1 114 ? 2.495 11.379 10.011 1.00 98.25 114 VAL A O 1
ATOM 899 N N . GLU A 1 115 ? 1.103 12.126 8.393 1.00 97.94 115 GLU A N 1
ATOM 900 C CA . GLU A 1 115 ? 0.080 12.703 9.257 1.00 97.94 115 GLU A CA 1
ATOM 901 C C . GLU A 1 115 ? -1.178 11.825 9.239 1.00 97.94 115 GLU A C 1
ATOM 903 O O . GLU A 1 115 ? -1.657 11.399 8.194 1.00 97.94 115 GLU A O 1
ATOM 908 N N . THR A 1 116 ? -1.705 11.532 10.424 1.00 95.12 116 THR A N 1
ATOM 909 C CA . THR A 1 116 ? -3.026 10.922 10.639 1.00 95.12 116 THR A CA 1
ATOM 910 C C . THR A 1 116 ? -3.887 11.914 11.413 1.00 95.12 116 THR A C 1
ATOM 912 O O . THR A 1 116 ? -3.335 12.803 12.060 1.00 95.12 116 THR A O 1
ATOM 915 N N . ASP A 1 117 ? -5.201 11.694 11.496 1.00 92.12 117 ASP A N 1
ATOM 916 C CA . ASP A 1 117 ? -6.112 12.559 12.274 1.00 92.12 117 ASP A CA 1
ATOM 917 C C . ASP A 1 117 ? -5.699 12.765 13.748 1.00 92.12 117 ASP A C 1
ATOM 919 O O . ASP A 1 117 ? -6.113 13.723 14.402 1.00 92.12 117 ASP A O 1
ATOM 923 N N . GLU A 1 118 ? -4.906 11.847 14.308 1.00 92.12 118 GLU A N 1
ATOM 924 C CA . GLU A 1 118 ? -4.506 11.863 15.717 1.00 92.12 118 GLU A CA 1
ATOM 925 C C . GLU A 1 118 ? -3.070 12.345 15.953 1.00 92.12 118 GLU A C 1
ATOM 927 O O . GLU A 1 118 ? -2.745 12.788 17.058 1.00 92.12 118 GLU A O 1
ATOM 932 N N . SER A 1 119 ? -2.174 12.166 14.980 1.00 94.62 119 SER A N 1
ATOM 933 C CA . SER A 1 119 ? -0.735 12.358 15.189 1.00 94.62 119 SER A CA 1
ATOM 934 C C . SER A 1 119 ? 0.071 12.339 13.896 1.00 94.62 119 SER A C 1
ATOM 936 O O . SER A 1 119 ? -0.279 11.625 12.958 1.00 94.62 119 SER A O 1
ATOM 938 N N . GLU A 1 120 ? 1.222 13.005 13.939 1.00 97.62 120 GLU A N 1
ATOM 939 C CA . GLU A 1 120 ? 2.298 12.922 12.951 1.00 97.62 120 GLU A CA 1
ATOM 940 C C . GLU A 1 120 ? 3.444 12.045 13.486 1.00 97.62 120 GLU A C 1
ATOM 942 O O . GLU A 1 120 ? 3.792 12.111 14.673 1.00 97.62 120 GLU A O 1
ATOM 947 N N . PHE A 1 121 ? 4.025 11.194 12.636 1.00 97.81 121 PHE A N 1
ATOM 948 C CA . PHE A 1 121 ? 5.178 10.358 12.991 1.00 97.81 121 PHE A CA 1
ATOM 949 C C . PHE A 1 121 ? 5.943 9.848 11.761 1.00 97.81 121 PHE A C 1
ATOM 951 O O . PHE A 1 121 ? 5.439 9.833 10.643 1.00 97.81 121 PHE A O 1
ATOM 958 N N . GLU A 1 122 ? 7.174 9.375 11.981 1.00 97.06 122 GLU A N 1
ATOM 959 C CA . GLU A 1 122 ? 7.985 8.735 10.940 1.00 97.06 122 GLU A CA 1
ATOM 960 C C . GLU A 1 122 ? 7.699 7.223 10.862 1.00 97.06 122 GLU A C 1
ATOM 962 O O . GLU A 1 122 ? 7.699 6.515 11.875 1.00 97.06 122 GLU A O 1
ATOM 967 N N . ILE A 1 123 ? 7.515 6.708 9.646 1.00 97.00 123 ILE A N 1
ATOM 968 C CA . ILE A 1 123 ? 7.290 5.289 9.353 1.00 97.00 123 ILE A CA 1
ATOM 969 C C . ILE A 1 123 ? 8.100 4.842 8.133 1.00 97.00 123 ILE A C 1
ATOM 971 O O . ILE A 1 123 ? 8.479 5.638 7.282 1.00 97.00 123 ILE A O 1
ATOM 975 N N . ARG A 1 124 ? 8.399 3.545 8.026 1.00 95.94 124 ARG A N 1
ATOM 976 C CA . ARG A 1 124 ? 9.059 2.999 6.834 1.00 95.94 124 ARG A CA 1
ATOM 977 C C . ARG A 1 124 ? 8.098 2.949 5.645 1.00 95.94 124 ARG A C 1
ATOM 979 O O . ARG A 1 124 ? 6.980 2.457 5.786 1.00 95.94 124 ARG A O 1
ATOM 986 N N . GLN A 1 125 ? 8.564 3.347 4.461 1.00 95.50 125 GLN A N 1
ATOM 987 C CA . GLN A 1 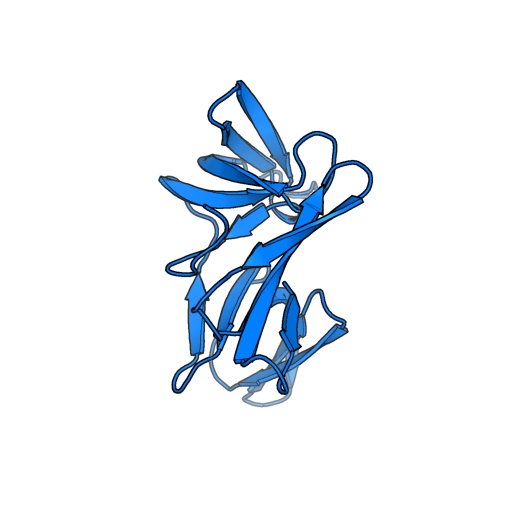125 ? 7.739 3.380 3.244 1.00 95.50 125 GLN A CA 1
ATOM 988 C C . GLN A 1 125 ? 7.234 1.991 2.822 1.00 95.50 125 GLN A C 1
ATOM 990 O O . GLN A 1 125 ? 6.170 1.857 2.216 1.00 95.50 125 GLN A O 1
ATOM 995 N N . ASP A 1 126 ? 7.939 0.909 3.179 1.00 93.25 126 ASP A N 1
ATOM 996 C CA . ASP A 1 126 ? 7.462 -0.448 2.901 1.00 93.25 126 ASP A CA 1
ATOM 997 C C . ASP A 1 126 ? 6.166 -0.790 3.654 1.00 93.25 126 ASP A C 1
ATOM 999 O O . ASP A 1 126 ? 5.426 -1.658 3.192 1.00 93.25 126 ASP A O 1
ATOM 1003 N N . LYS A 1 127 ? 5.848 -0.067 4.735 1.00 94.94 127 LYS A N 1
ATOM 1004 C CA . LYS A 1 127 ? 4.618 -0.228 5.524 1.00 94.94 127 LYS A CA 1
ATOM 1005 C C . LYS A 1 127 ? 3.440 0.609 5.032 1.00 94.94 127 LYS A C 1
ATOM 1007 O O . LYS A 1 127 ? 2.342 0.415 5.536 1.00 94.94 127 LYS A O 1
ATOM 1012 N N . LEU A 1 128 ? 3.653 1.498 4.069 1.00 95.94 128 LEU A N 1
ATOM 1013 C CA . LEU A 1 128 ? 2.598 2.319 3.478 1.00 95.94 128 LEU A CA 1
ATOM 1014 C C . LEU A 1 128 ? 1.993 1.633 2.255 1.00 95.94 128 LEU A C 1
ATOM 1016 O O . LEU A 1 128 ? 2.684 0.920 1.531 1.00 95.94 128 LEU A O 1
ATOM 1020 N N . PHE A 1 129 ? 0.718 1.857 1.993 1.00 96.06 129 PHE A N 1
ATOM 1021 C CA . PHE A 1 129 ? 0.035 1.389 0.795 1.00 96.06 129 PHE A CA 1
ATOM 1022 C C . PHE A 1 129 ? -0.641 2.586 0.139 1.00 96.06 129 PHE A C 1
ATOM 1024 O O . PHE A 1 129 ? -1.624 3.081 0.679 1.00 96.06 129 PHE A O 1
ATOM 1031 N N . ALA A 1 130 ? -0.102 3.060 -0.987 1.00 96.12 130 ALA A N 1
ATOM 1032 C CA . ALA A 1 130 ? -0.722 4.141 -1.750 1.00 96.12 130 ALA A CA 1
ATOM 1033 C C . ALA A 1 130 ? -2.091 3.681 -2.254 1.00 96.12 130 ALA A C 1
ATOM 1035 O O . ALA A 1 130 ? -2.198 2.595 -2.838 1.00 96.12 130 ALA A O 1
ATOM 1036 N N . THR A 1 131 ? -3.121 4.473 -1.975 1.00 92.31 131 THR A N 1
ATOM 1037 C CA . THR A 1 131 ? -4.515 4.138 -2.287 1.00 92.31 131 THR A CA 1
ATOM 1038 C C . THR A 1 131 ? -4.901 4.617 -3.679 1.00 92.31 131 THR A C 1
ATOM 1040 O O . THR A 1 131 ? -5.716 3.968 -4.332 1.00 92.31 131 THR A O 1
ATOM 1043 N N . GLY A 1 132 ? -4.285 5.700 -4.164 1.00 91.44 132 GLY A N 1
ATOM 1044 C CA . GLY A 1 132 ? -4.714 6.359 -5.392 1.00 91.44 132 GLY A CA 1
ATOM 1045 C C . GLY A 1 132 ? -6.183 6.754 -5.273 1.00 91.44 132 GLY A C 1
ATOM 1046 O O . GLY A 1 132 ? -6.587 7.365 -4.292 1.00 91.44 132 GLY A O 1
ATOM 1047 N N . ASP A 1 133 ? -7.000 6.342 -6.239 1.00 90.50 133 ASP A N 1
ATOM 1048 C CA . ASP A 1 133 ? -8.444 6.576 -6.249 1.00 90.50 133 ASP A CA 1
ATOM 1049 C C . ASP A 1 133 ? -9.278 5.415 -5.667 1.00 90.50 133 ASP A C 1
ATOM 1051 O O . ASP A 1 133 ? -10.470 5.335 -5.958 1.00 90.50 133 ASP A O 1
ATOM 1055 N N . LEU A 1 134 ? -8.680 4.484 -4.910 1.00 90.69 134 LEU A N 1
ATOM 1056 C CA . LEU A 1 134 ? -9.410 3.387 -4.253 1.00 90.69 134 LEU A CA 1
ATOM 1057 C C . LEU A 1 134 ? -10.279 3.879 -3.099 1.00 90.69 134 LEU A C 1
ATOM 1059 O O . LEU A 1 134 ? -9.808 4.625 -2.242 1.00 90.69 134 LEU A O 1
ATOM 1063 N N . GLU A 1 135 ? -11.489 3.336 -2.993 1.00 87.38 135 GLU A N 1
ATOM 1064 C CA . GLU A 1 135 ? -12.311 3.520 -1.798 1.00 87.38 135 GLU A CA 1
ATOM 1065 C C . GLU A 1 135 ? -11.793 2.629 -0.663 1.00 87.38 135 GLU A C 1
ATOM 1067 O O . GLU A 1 135 ? -11.702 1.401 -0.785 1.00 87.38 135 GLU A O 1
ATOM 1072 N N . VAL A 1 136 ? -11.404 3.251 0.450 1.00 78.69 136 VAL A N 1
ATOM 1073 C CA . VAL A 1 136 ? -10.722 2.571 1.554 1.00 78.69 136 VAL A CA 1
ATOM 1074 C C . VAL A 1 136 ? -11.278 2.981 2.917 1.00 78.69 136 VAL A C 1
ATOM 1076 O O . VAL A 1 136 ? -10.714 3.816 3.607 1.00 78.69 136 VAL A O 1
ATOM 1079 N N . GLY A 1 137 ? -12.364 2.329 3.338 1.00 64.81 137 GLY A N 1
ATOM 1080 C CA . GLY A 1 137 ? -13.023 2.612 4.620 1.00 64.81 137 GLY A CA 1
ATOM 1081 C C . GLY A 1 137 ? -13.836 3.916 4.610 1.00 64.81 137 GLY A C 1
ATOM 1082 O O . GLY A 1 137 ? -13.541 4.839 3.853 1.00 64.81 137 GLY A O 1
ATOM 1083 N N . GLN A 1 138 ? -14.888 3.959 5.433 1.00 49.12 138 GLN A N 1
ATOM 1084 C CA . GLN A 1 138 ? -15.737 5.130 5.708 1.00 49.12 138 GLN A CA 1
ATOM 1085 C C . GLN A 1 138 ? -15.678 5.492 7.193 1.00 49.12 138 GLN A C 1
ATOM 1087 O O . GLN A 1 138 ? -15.530 4.559 8.019 1.00 49.12 138 GLN A O 1
#

Sequence (138 aa):
MDLVEITETGESFRVLPRAESLEFHETEDDRRAVKITGKRAEGENNIYSFHNGENYRTDEEYSTGTTLIFNDEVKSAEIAEGEETIILDGKHSGKIATVEELHGRGMRSDTATVETDESEFEIRQDKLFATGDLEVGQ